Protein AF-A0A1L9BP82-F1 (afdb_monomer_lite)

Secondary structure (DSSP, 8-state):
-------------------------EEEEEEE-STT--EEEEEEEE-SS-TTEEEEEEEEE--HHHHHHH---S--TTSEEEEEEE-S--B-TT----TT-EEEE-S-S-SSGGGEEEEEEEETTTTEEEEEEEE--TTT----EEEEEEEPPTTSBP-

Foldseek 3Di:
DDDDDDDDDDDDDDPPDPDPPDFAWAFPDWAQDDPQRKIWTWTWDAQPQWNQKIKIKIDIDDDPVVCVVPVPVEDQQLRMEMEMEGNDATECPPFDADPVAAFRDDDDRDPRCQQKTWGWHQDPVQQKTKIKIFTPDPPPDTPRIYMYIYHDDPRHHDD

Structure (mmCIF, N/CA/C/O backbone):
data_AF-A0A1L9BP82-F1
#
_entry.id   AF-A0A1L9BP82-F1
#
loop_
_atom_site.group_PDB
_atom_site.id
_atom_site.type_symbol
_atom_site.label_atom_id
_atom_site.label_alt_id
_atom_site.label_comp_id
_atom_site.label_asym_id
_atom_site.label_entity_id
_atom_site.label_seq_id
_atom_site.pdbx_PDB_ins_code
_atom_site.Cartn_x
_atom_site.Cartn_y
_atom_site.Cartn_z
_atom_site.occupancy
_atom_site.B_iso_or_equiv
_atom_site.auth_seq_id
_atom_site.auth_comp_id
_atom_site.auth_asym_id
_atom_site.auth_atom_id
_atom_site.pdbx_PDB_model_num
ATOM 1 N N . MET A 1 1 ? 14.962 -64.937 41.470 1.00 43.12 1 MET A N 1
ATOM 2 C CA . MET A 1 1 ? 13.624 -64.696 40.879 1.00 43.12 1 MET A CA 1
ATOM 3 C C . MET A 1 1 ? 13.567 -63.251 40.395 1.00 43.12 1 MET A C 1
ATOM 5 O O . MET A 1 1 ? 13.653 -62.341 41.205 1.00 43.12 1 MET A O 1
ATOM 9 N N . MET A 1 2 ? 13.553 -63.059 39.074 1.00 39.06 2 MET A N 1
ATOM 10 C CA . MET A 1 2 ? 13.732 -61.780 38.370 1.00 39.06 2 MET A CA 1
ATOM 11 C C . MET A 1 2 ? 12.461 -60.911 38.463 1.00 39.06 2 MET A C 1
ATOM 13 O O . MET A 1 2 ? 11.409 -61.328 37.981 1.00 39.06 2 MET A O 1
ATOM 17 N N . ARG A 1 3 ? 12.536 -59.704 39.043 1.00 45.66 3 ARG A N 1
ATOM 18 C CA . ARG A 1 3 ? 11.465 -58.692 38.957 1.00 45.66 3 ARG A CA 1
ATOM 19 C C . ARG A 1 3 ? 11.614 -57.930 37.636 1.00 45.66 3 ARG A C 1
ATOM 21 O O . ARG A 1 3 ? 12.585 -57.207 37.448 1.00 45.66 3 ARG A O 1
ATOM 28 N N . ARG A 1 4 ? 10.672 -58.131 36.712 1.00 48.41 4 ARG A N 1
ATOM 29 C CA . ARG A 1 4 ? 10.601 -57.429 35.421 1.00 48.41 4 ARG A CA 1
ATOM 30 C C . ARG A 1 4 ? 10.121 -55.994 35.654 1.00 48.41 4 ARG A C 1
ATOM 32 O O . ARG A 1 4 ? 8.987 -55.796 36.074 1.00 48.41 4 ARG A O 1
ATOM 39 N N . ILE A 1 5 ? 10.980 -55.012 35.393 1.00 55.81 5 ILE A N 1
ATOM 40 C CA . ILE A 1 5 ? 10.613 -53.592 35.354 1.00 55.81 5 ILE A CA 1
ATOM 41 C C . ILE A 1 5 ? 10.107 -53.315 33.935 1.00 55.81 5 ILE A C 1
ATOM 43 O O . ILE A 1 5 ? 10.887 -53.324 32.987 1.00 55.81 5 ILE A O 1
ATOM 47 N N . ALA A 1 6 ? 8.795 -53.144 33.777 1.00 49.72 6 ALA A N 1
ATOM 48 C CA . ALA A 1 6 ? 8.204 -52.686 32.526 1.00 49.72 6 ALA A CA 1
ATOM 49 C C . ALA A 1 6 ? 8.399 -51.166 32.428 1.00 49.72 6 ALA A C 1
ATOM 51 O O . ALA A 1 6 ? 7.779 -50.407 33.170 1.00 49.72 6 ALA A O 1
ATOM 52 N N . ALA A 1 7 ? 9.295 -50.726 31.545 1.00 50.59 7 ALA A N 1
ATOM 53 C CA . ALA A 1 7 ? 9.460 -49.319 31.211 1.00 50.59 7 ALA A CA 1
ATOM 54 C C . ALA A 1 7 ? 8.282 -48.877 30.327 1.00 50.59 7 ALA A C 1
ATOM 56 O O . ALA A 1 7 ? 8.166 -49.300 29.178 1.00 50.59 7 ALA A O 1
ATOM 57 N N . ALA A 1 8 ? 7.386 -48.056 30.877 1.00 53.09 8 ALA A N 1
ATOM 58 C CA . ALA A 1 8 ? 6.331 -47.403 30.115 1.00 53.09 8 ALA A CA 1
ATOM 59 C C . ALA A 1 8 ? 6.954 -46.288 29.261 1.00 53.09 8 ALA A C 1
ATOM 61 O O . ALA A 1 8 ? 7.410 -45.268 29.775 1.00 53.09 8 ALA A O 1
ATOM 62 N N . MET A 1 9 ? 7.013 -46.515 27.952 1.00 53.50 9 MET A N 1
ATOM 63 C CA . MET A 1 9 ? 7.509 -45.563 26.963 1.00 53.50 9 MET A CA 1
ATOM 64 C C . MET A 1 9 ? 6.421 -44.505 26.723 1.00 53.50 9 MET A C 1
ATOM 66 O O . MET A 1 9 ? 5.468 -44.736 25.984 1.00 53.50 9 MET A O 1
ATOM 70 N N . ALA A 1 10 ? 6.520 -43.366 27.412 1.00 54.38 10 ALA A N 1
ATOM 71 C CA . ALA A 1 10 ? 5.632 -42.226 27.207 1.00 54.38 10 ALA A CA 1
ATOM 72 C C . ALA A 1 10 ? 5.971 -41.552 25.867 1.00 54.38 10 ALA A C 1
ATOM 74 O O . ALA A 1 10 ? 7.009 -40.906 25.724 1.00 54.38 10 ALA A O 1
ATOM 75 N N . LEU A 1 11 ? 5.105 -41.740 24.871 1.00 55.81 11 LEU A N 1
ATOM 76 C CA . LEU A 1 11 ? 5.204 -41.100 23.564 1.00 55.81 11 LEU A CA 1
ATOM 77 C C . LEU A 1 11 ? 4.789 -39.625 23.716 1.00 55.81 11 LEU A C 1
ATOM 79 O O . LEU A 1 11 ? 3.604 -39.308 23.797 1.00 55.81 11 LEU A O 1
ATOM 83 N N . ALA A 1 12 ? 5.766 -38.725 23.826 1.00 55.12 12 ALA A N 1
ATOM 84 C CA . ALA A 1 12 ? 5.528 -37.286 23.870 1.00 55.12 12 ALA A CA 1
ATOM 85 C C . ALA A 1 12 ? 5.019 -36.807 22.498 1.00 55.12 12 ALA A C 1
ATOM 87 O O . ALA A 1 12 ? 5.779 -36.737 21.533 1.00 55.12 12 ALA A O 1
ATOM 88 N N . ALA A 1 13 ? 3.724 -36.504 22.403 1.00 59.03 13 ALA A N 1
ATOM 89 C CA . ALA A 1 13 ? 3.129 -35.871 21.233 1.00 59.03 13 ALA A CA 1
ATOM 90 C C . ALA A 1 13 ? 3.623 -34.417 21.138 1.00 59.03 13 ALA A C 1
ATOM 92 O O . ALA A 1 13 ? 3.220 -33.564 21.929 1.00 59.03 13 ALA A O 1
ATOM 93 N N . LEU A 1 14 ? 4.529 -34.146 20.194 1.00 62.00 14 LEU A N 1
ATOM 94 C CA . LEU A 1 14 ? 4.958 -32.789 19.857 1.00 62.00 14 LEU A CA 1
ATOM 95 C C . LEU A 1 14 ? 3.772 -32.021 19.242 1.00 62.00 14 LEU A C 1
ATOM 97 O O . LEU A 1 14 ? 3.200 -32.502 18.260 1.00 62.00 14 LEU A O 1
ATOM 101 N N . PRO A 1 15 ? 3.402 -30.835 19.758 1.00 60.28 15 PRO A N 1
ATOM 102 C CA . PRO A 1 15 ? 2.405 -30.000 19.109 1.00 60.28 15 PRO A CA 1
ATOM 103 C C . PRO A 1 15 ? 2.989 -29.465 17.797 1.00 60.28 15 PRO A C 1
ATOM 105 O O . PRO A 1 15 ? 4.042 -28.829 17.780 1.00 60.28 15 PRO A O 1
ATOM 108 N N . LEU A 1 16 ? 2.305 -29.746 16.687 1.00 60.25 16 LEU A N 1
ATOM 109 C CA . LEU A 1 16 ? 2.636 -29.228 15.364 1.00 60.25 16 LEU A CA 1
ATOM 110 C C . LEU A 1 16 ? 2.287 -27.732 15.345 1.00 60.25 16 LEU A C 1
ATOM 112 O O . LEU A 1 16 ? 1.143 -27.352 15.106 1.00 60.25 16 LEU A O 1
ATOM 116 N N . THR A 1 17 ? 3.248 -26.874 15.681 1.00 58.97 17 THR A N 1
ATOM 117 C CA . THR A 1 17 ? 3.058 -25.421 15.630 1.00 58.97 17 THR A CA 1
ATOM 118 C C . THR A 1 17 ? 2.917 -24.995 14.175 1.00 58.97 17 THR A C 1
ATOM 120 O O . THR A 1 17 ? 3.869 -25.109 13.402 1.00 58.97 17 THR A O 1
ATOM 123 N N . ALA A 1 18 ? 1.726 -24.522 13.807 1.00 56.47 18 ALA A N 1
ATOM 124 C CA . ALA A 1 18 ? 1.464 -23.899 12.519 1.00 56.47 18 ALA A CA 1
ATOM 125 C C . ALA A 1 18 ? 2.402 -22.696 12.348 1.00 56.47 18 ALA A C 1
ATOM 127 O O . ALA A 1 18 ? 2.291 -21.699 13.061 1.00 56.47 18 ALA A O 1
ATOM 128 N N . LEU A 1 19 ? 3.366 -22.823 11.438 1.00 53.84 19 LEU A N 1
ATOM 129 C CA . LEU A 1 19 ? 4.224 -21.718 11.031 1.00 53.84 19 LEU A CA 1
ATOM 130 C C . LEU A 1 19 ? 3.342 -20.658 10.352 1.00 53.84 19 LEU A C 1
ATOM 132 O O . LEU A 1 19 ? 2.591 -21.014 9.442 1.00 53.84 19 LEU A O 1
ATOM 136 N N . PRO A 1 20 ? 3.409 -19.378 10.759 1.00 51.03 20 PRO A N 1
ATOM 137 C CA . PRO A 1 20 ? 2.706 -18.320 10.054 1.00 51.03 20 PRO A CA 1
ATOM 138 C C . PRO A 1 20 ? 3.254 -18.251 8.627 1.00 51.03 20 PRO A C 1
ATOM 140 O O . PRO A 1 20 ? 4.439 -17.994 8.411 1.00 51.03 20 PRO A O 1
ATOM 143 N N . THR A 1 21 ? 2.396 -18.511 7.643 1.00 53.81 21 THR A N 1
ATOM 144 C CA . THR A 1 21 ? 2.703 -18.260 6.237 1.00 53.81 21 THR A CA 1
ATOM 145 C C . THR A 1 21 ? 2.834 -16.754 6.071 1.00 53.81 21 THR A C 1
ATOM 147 O O . THR A 1 21 ? 1.834 -16.037 6.049 1.00 53.81 21 THR A O 1
ATOM 150 N N . ALA A 1 22 ? 4.068 -16.256 6.020 1.00 53.53 22 ALA A N 1
ATOM 151 C CA . ALA A 1 22 ? 4.327 -14.875 5.654 1.00 53.53 22 ALA A CA 1
ATOM 152 C C . ALA A 1 22 ? 3.688 -14.626 4.281 1.00 53.53 22 ALA A C 1
ATOM 154 O O . ALA A 1 22 ? 4.045 -15.296 3.314 1.00 53.53 22 ALA A O 1
ATOM 155 N N . ALA A 1 23 ? 2.718 -13.710 4.210 1.00 56.38 23 ALA A N 1
ATOM 156 C CA . ALA A 1 23 ? 2.074 -13.325 2.960 1.00 56.38 23 ALA A CA 1
ATOM 157 C C . ALA A 1 23 ? 3.149 -12.831 1.980 1.00 56.38 23 ALA A C 1
ATOM 159 O O . ALA A 1 23 ? 3.717 -11.751 2.176 1.00 56.38 23 ALA A O 1
ATOM 160 N N . ALA A 1 24 ? 3.484 -13.656 0.987 1.00 59.34 24 ALA A N 1
ATOM 161 C CA . ALA A 1 24 ? 4.418 -13.310 -0.075 1.00 59.34 24 ALA A CA 1
ATOM 162 C C . ALA A 1 24 ? 3.778 -12.253 -0.987 1.00 59.34 24 ALA A C 1
ATOM 164 O O . ALA A 1 24 ? 2.562 -12.246 -1.161 1.00 59.34 24 ALA A O 1
ATOM 165 N N . ALA A 1 25 ? 4.590 -11.344 -1.530 1.00 68.94 25 ALA A N 1
ATOM 166 C CA . ALA A 1 25 ? 4.142 -10.508 -2.639 1.00 68.94 25 ALA A CA 1
ATOM 167 C C . ALA A 1 25 ? 4.025 -11.414 -3.872 1.00 68.94 25 ALA A C 1
ATOM 169 O O . ALA A 1 25 ? 4.968 -12.144 -4.184 1.00 68.94 25 ALA A O 1
ATOM 170 N N . GLU A 1 26 ? 2.860 -11.422 -4.507 1.00 79.31 26 GLU A N 1
ATOM 171 C CA . GLU A 1 26 ? 2.569 -12.280 -5.655 1.00 79.31 26 GLU A CA 1
ATOM 172 C C . GLU A 1 26 ? 2.476 -11.418 -6.914 1.00 79.31 26 GLU A C 1
ATOM 174 O O . GLU A 1 26 ? 1.664 -10.495 -6.965 1.00 79.31 26 GLU A O 1
ATOM 179 N N . GLU A 1 27 ? 3.303 -11.698 -7.927 1.00 85.19 27 GLU A N 1
ATOM 180 C CA . GLU A 1 27 ? 3.158 -11.095 -9.258 1.00 85.19 27 GLU A CA 1
ATOM 181 C C . GLU A 1 27 ? 1.848 -11.600 -9.874 1.00 85.19 27 GLU A C 1
ATOM 183 O O . GLU A 1 27 ? 1.732 -12.767 -10.244 1.00 85.19 27 GLU A O 1
ATOM 188 N N . VAL A 1 28 ? 0.853 -10.718 -9.970 1.00 88.94 28 VAL A N 1
ATOM 189 C CA . VAL A 1 28 ? -0.476 -11.047 -10.507 1.00 88.94 28 VAL A CA 1
ATOM 190 C C . VAL A 1 28 ? -0.616 -10.681 -11.979 1.00 88.94 28 VAL A C 1
ATOM 192 O O . VAL A 1 28 ? -1.480 -11.228 -12.665 1.00 88.94 28 VAL A O 1
ATOM 195 N N . ALA A 1 29 ? 0.212 -9.762 -12.482 1.00 88.38 29 ALA A N 1
ATOM 196 C CA . ALA A 1 29 ? 0.248 -9.429 -13.898 1.00 88.38 29 ALA A CA 1
ATOM 197 C C . ALA A 1 29 ? 1.601 -8.861 -14.334 1.00 88.38 29 ALA A C 1
ATOM 199 O O . ALA A 1 29 ? 2.317 -8.226 -13.562 1.00 88.38 29 ALA A O 1
ATOM 200 N N . ARG A 1 30 ? 1.881 -9.030 -15.626 1.00 89.12 30 ARG A N 1
ATOM 201 C CA . ARG A 1 30 ? 3.016 -8.447 -16.336 1.00 89.12 30 ARG A CA 1
ATOM 202 C C . ARG A 1 30 ? 2.554 -7.982 -17.705 1.00 89.12 30 ARG A C 1
ATOM 204 O O . ARG A 1 30 ? 2.001 -8.769 -18.472 1.00 89.12 30 ARG A O 1
ATOM 211 N N . VAL A 1 31 ? 2.764 -6.707 -18.002 1.00 88.00 31 VAL A N 1
ATOM 212 C CA . VAL A 1 31 ? 2.333 -6.076 -19.251 1.00 88.00 31 VAL A CA 1
ATOM 213 C C . VAL A 1 31 ? 3.548 -5.504 -19.965 1.00 88.00 31 VAL A C 1
ATOM 215 O O . VAL A 1 31 ? 4.090 -4.495 -19.530 1.00 88.00 31 VAL A O 1
ATOM 218 N N . GLY A 1 32 ? 3.960 -6.123 -21.069 1.00 84.81 32 GLY A N 1
ATOM 219 C CA . GLY A 1 32 ? 5.039 -5.597 -21.904 1.00 84.81 32 GLY A CA 1
ATOM 220 C C . GLY A 1 32 ? 4.652 -4.260 -22.531 1.00 84.81 32 GLY A C 1
ATOM 221 O O . GLY A 1 32 ? 3.577 -4.136 -23.122 1.00 84.81 32 GLY A O 1
ATOM 222 N N . VAL A 1 33 ? 5.518 -3.260 -22.398 1.00 84.38 33 VAL A N 1
ATOM 223 C CA . VAL A 1 33 ? 5.271 -1.897 -22.901 1.00 84.38 33 VAL A CA 1
ATOM 224 C C . VAL A 1 33 ? 6.090 -1.551 -24.140 1.00 84.38 33 VAL A C 1
ATOM 226 O O . VAL A 1 33 ? 5.758 -0.594 -24.838 1.00 84.38 33 VAL A O 1
ATOM 229 N N . ASP A 1 34 ? 7.139 -2.320 -24.442 1.00 79.38 34 ASP A N 1
ATOM 230 C CA . ASP A 1 34 ? 7.942 -2.133 -25.644 1.00 79.38 34 ASP A CA 1
ATOM 231 C C . ASP A 1 34 ? 8.583 -3.425 -26.171 1.00 79.38 34 ASP A C 1
ATOM 233 O O . ASP A 1 34 ? 8.558 -4.491 -25.559 1.00 79.38 34 ASP A O 1
ATOM 237 N N . TRP A 1 35 ? 9.176 -3.306 -27.358 1.00 74.69 35 TRP A N 1
ATOM 238 C CA . TRP A 1 35 ? 9.917 -4.359 -28.054 1.00 74.69 35 TRP A CA 1
ATOM 239 C C . TRP A 1 35 ? 11.299 -4.683 -27.454 1.00 74.69 35 TRP A C 1
ATOM 241 O O . TRP A 1 35 ? 11.940 -5.628 -27.911 1.00 74.69 35 TRP A O 1
ATOM 251 N N . VAL A 1 36 ? 11.777 -3.914 -26.464 1.00 73.75 36 VAL A N 1
ATOM 252 C CA . VAL A 1 36 ? 13.080 -4.121 -25.800 1.00 73.75 36 VAL A CA 1
ATOM 253 C C . VAL A 1 36 ? 12.906 -4.985 -24.544 1.00 73.75 36 VAL A C 1
ATOM 255 O O . VAL A 1 36 ? 13.890 -5.390 -23.928 1.00 73.75 36 VAL A O 1
ATOM 258 N N . GLY A 1 37 ? 11.664 -5.333 -24.195 1.00 74.31 37 GLY A N 1
ATOM 259 C CA . GLY A 1 37 ? 11.340 -6.192 -23.062 1.00 74.31 37 GLY A CA 1
ATOM 260 C C . GLY A 1 37 ? 11.223 -5.422 -21.753 1.00 74.31 37 GLY A C 1
ATOM 261 O O . GLY A 1 37 ? 11.569 -5.963 -20.705 1.00 74.31 37 GLY A O 1
ATOM 262 N N . ASN A 1 38 ? 10.805 -4.157 -21.812 1.00 78.56 38 ASN A N 1
ATOM 263 C CA . ASN A 1 38 ? 10.362 -3.443 -20.626 1.00 78.56 38 ASN A CA 1
ATOM 264 C C . ASN A 1 38 ? 8.907 -3.818 -20.312 1.00 78.56 38 ASN A C 1
ATOM 266 O O . ASN A 1 38 ? 8.058 -3.871 -21.207 1.00 78.56 38 ASN A O 1
ATOM 270 N N . ASP A 1 39 ? 8.621 -4.042 -19.036 1.00 81.75 39 ASP A N 1
ATOM 271 C CA . ASP A 1 39 ? 7.335 -4.531 -18.548 1.00 81.75 39 ASP A CA 1
ATOM 272 C C . ASP A 1 39 ? 6.763 -3.587 -17.483 1.00 81.75 39 ASP A C 1
ATOM 274 O O . ASP A 1 39 ? 7.496 -2.922 -16.762 1.00 81.75 39 ASP A O 1
ATOM 278 N N . VAL A 1 40 ? 5.444 -3.558 -17.319 1.00 84.56 40 VAL A N 1
ATOM 279 C CA . VAL A 1 40 ? 4.786 -3.098 -16.092 1.00 84.56 40 VAL A CA 1
ATOM 280 C C . VAL A 1 40 ? 4.379 -4.330 -15.301 1.00 84.56 40 VAL A C 1
ATOM 282 O O . VAL A 1 40 ? 3.581 -5.141 -15.775 1.00 84.56 40 VAL A O 1
ATOM 285 N N . ILE A 1 41 ? 4.935 -4.470 -14.106 1.00 84.00 41 ILE A N 1
ATOM 286 C CA . ILE A 1 41 ? 4.650 -5.560 -13.178 1.00 84.00 41 ILE A CA 1
ATOM 287 C C . ILE A 1 41 ? 3.583 -5.082 -12.197 1.00 84.00 41 ILE A C 1
ATOM 289 O O . ILE A 1 41 ? 3.658 -3.960 -11.697 1.00 84.00 41 ILE A O 1
ATOM 293 N N . VAL A 1 42 ? 2.590 -5.929 -11.930 1.00 87.94 42 VAL A N 1
ATOM 294 C CA . VAL A 1 42 ? 1.579 -5.714 -10.893 1.00 87.94 42 VAL A CA 1
ATOM 295 C C . VAL A 1 42 ? 1.728 -6.800 -9.843 1.00 87.94 42 VAL A C 1
ATOM 297 O O . VAL A 1 42 ? 1.592 -7.985 -10.146 1.00 87.94 42 VAL A O 1
ATOM 300 N N . GLU A 1 43 ? 1.961 -6.393 -8.602 1.00 86.25 43 GLU A N 1
ATOM 301 C CA . GLU A 1 43 ? 2.067 -7.294 -7.459 1.00 86.25 43 GLU A CA 1
ATOM 302 C C . GLU A 1 43 ? 0.913 -7.088 -6.485 1.00 86.25 43 GLU A C 1
ATOM 304 O O . GLU A 1 43 ? 0.585 -5.955 -6.126 1.00 86.25 43 GLU A O 1
ATOM 309 N N . ALA A 1 44 ? 0.316 -8.186 -6.029 1.00 89.25 44 ALA A N 1
ATOM 310 C CA . ALA A 1 44 ? -0.634 -8.182 -4.931 1.00 89.25 44 ALA A CA 1
ATOM 311 C C . ALA A 1 44 ? 0.105 -8.353 -3.599 1.00 89.25 44 ALA A C 1
ATOM 313 O O . ALA A 1 44 ? 0.907 -9.271 -3.409 1.00 89.25 44 ALA A O 1
ATOM 314 N N . ILE A 1 45 ? -0.188 -7.459 -2.660 1.00 85.88 45 ILE A N 1
ATOM 315 C CA . ILE A 1 45 ? 0.436 -7.400 -1.344 1.00 85.88 45 ILE A CA 1
ATOM 316 C C . ILE A 1 45 ? -0.660 -7.224 -0.299 1.00 85.88 45 ILE A C 1
ATOM 318 O O . ILE A 1 45 ? -1.452 -6.284 -0.349 1.00 85.88 45 ILE A O 1
ATOM 322 N N . GLN A 1 46 ? -0.706 -8.130 0.670 1.00 88.75 46 GLN A N 1
ATOM 323 C CA . GLN A 1 46 ? -1.623 -8.021 1.801 1.00 88.75 46 GLN A CA 1
ATOM 324 C C . GLN A 1 46 ? -1.004 -7.183 2.911 1.00 88.75 46 GLN A C 1
ATOM 326 O O . GLN A 1 46 ? 0.189 -7.305 3.207 1.00 88.75 46 GLN A O 1
ATOM 331 N N . ASP A 1 47 ? -1.827 -6.359 3.548 1.00 89.62 47 ASP A N 1
ATOM 332 C CA . ASP A 1 47 ? -1.424 -5.630 4.739 1.00 89.62 47 ASP A CA 1
ATOM 333 C C . ASP A 1 47 ? -1.257 -6.612 5.921 1.00 89.62 47 ASP A C 1
ATOM 335 O O . ASP A 1 47 ? -2.216 -7.292 6.296 1.00 89.62 47 ASP A O 1
ATOM 339 N N . PRO A 1 48 ? -0.059 -6.709 6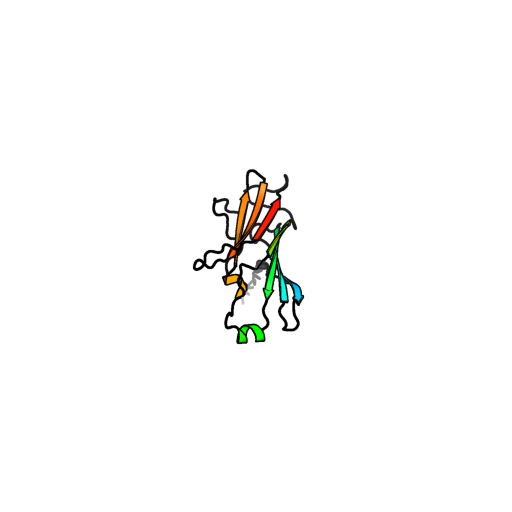.534 1.00 87.06 48 PRO A N 1
ATOM 340 C CA . PRO A 1 48 ? 0.221 -7.704 7.567 1.00 87.06 48 PRO A CA 1
ATOM 341 C C . PRO A 1 48 ? -0.565 -7.487 8.865 1.00 87.06 48 PRO A C 1
ATOM 343 O O . PRO A 1 48 ? -0.756 -8.445 9.612 1.00 87.06 48 PRO A O 1
ATOM 346 N N . LYS A 1 49 ? -0.995 -6.253 9.152 1.00 89.31 49 LYS A N 1
ATOM 347 C CA . LYS A 1 49 ? -1.783 -5.931 10.353 1.00 89.31 49 LYS A CA 1
ATOM 348 C C . LYS A 1 49 ? -3.269 -5.762 10.055 1.00 89.31 49 LYS A C 1
ATOM 350 O O . LYS A 1 49 ? -4.074 -5.844 10.974 1.00 89.31 49 LYS A O 1
ATOM 355 N N . VAL A 1 50 ? -3.634 -5.559 8.789 1.00 91.69 50 VAL A N 1
ATOM 356 C CA . VAL A 1 50 ? -5.022 -5.388 8.346 1.00 91.69 50 VAL A CA 1
ATOM 357 C C . VAL A 1 50 ? -5.332 -6.381 7.227 1.00 91.69 50 VAL A C 1
ATOM 359 O O . VAL A 1 50 ? -5.458 -6.021 6.060 1.00 91.69 50 VAL A O 1
ATOM 362 N N . SER A 1 51 ? -5.483 -7.658 7.579 1.00 87.81 51 SER A N 1
ATOM 363 C CA . SER A 1 51 ? -5.646 -8.758 6.611 1.00 87.81 51 SER A CA 1
ATOM 364 C C . SER A 1 51 ? -6.857 -8.627 5.672 1.00 87.81 51 SER A C 1
ATOM 366 O O . SER A 1 51 ? -6.883 -9.256 4.618 1.00 87.81 51 SER A O 1
ATOM 368 N N . GLY A 1 52 ? -7.846 -7.795 6.017 1.00 92.94 52 GLY A N 1
ATOM 369 C CA . GLY A 1 52 ? -8.985 -7.453 5.160 1.00 92.94 52 GLY A CA 1
ATOM 370 C C . GLY A 1 52 ? -8.675 -6.485 4.016 1.00 92.94 52 GLY A C 1
ATOM 371 O O . GLY A 1 52 ? -9.594 -6.122 3.276 1.00 92.94 52 GLY A O 1
ATOM 372 N N . VAL A 1 53 ? -7.421 -6.044 3.872 1.00 94.94 53 VAL A N 1
ATOM 373 C CA . VAL A 1 53 ? -6.970 -5.137 2.813 1.00 94.94 53 VAL A CA 1
ATOM 374 C C . VAL A 1 53 ? -5.888 -5.793 1.959 1.00 94.94 53 VAL A C 1
ATOM 376 O O . VAL A 1 53 ? -4.883 -6.310 2.451 1.00 94.94 53 VAL A O 1
ATOM 379 N N . THR A 1 54 ? -6.073 -5.722 0.643 1.00 93.81 54 THR A N 1
ATOM 380 C CA . THR A 1 54 ? -5.069 -6.119 -0.348 1.00 93.81 54 THR A CA 1
ATOM 381 C C . THR A 1 54 ? -4.748 -4.939 -1.249 1.00 93.81 54 THR A C 1
ATOM 383 O O . THR A 1 54 ? -5.642 -4.299 -1.802 1.00 93.81 54 THR A O 1
ATOM 386 N N . CYS A 1 55 ? -3.462 -4.654 -1.389 1.00 92.81 55 CYS A N 1
ATOM 387 C CA . CYS A 1 55 ? -2.924 -3.605 -2.233 1.00 92.81 55 CYS A CA 1
ATOM 388 C C . CYS A 1 55 ? -2.301 -4.204 -3.487 1.00 92.81 55 CYS A C 1
ATOM 390 O O . CYS A 1 55 ? -1.542 -5.162 -3.412 1.00 92.81 55 CYS A O 1
ATOM 392 N N . HIS A 1 56 ? -2.608 -3.614 -4.633 1.00 92.50 56 HIS A N 1
ATOM 393 C CA . HIS A 1 56 ? -1.976 -3.902 -5.907 1.00 92.50 56 HIS A CA 1
ATOM 394 C C . HIS A 1 56 ? -0.999 -2.778 -6.195 1.00 92.50 56 HIS A C 1
ATOM 396 O O . HIS A 1 56 ? -1.403 -1.615 -6.286 1.00 92.50 56 HIS A O 1
ATOM 402 N N . LEU A 1 57 ? 0.277 -3.117 -6.300 1.00 88.06 57 LEU A N 1
ATOM 403 C CA . LEU A 1 57 ? 1.314 -2.173 -6.668 1.00 88.06 57 LEU A CA 1
ATOM 404 C C . LEU A 1 57 ? 1.733 -2.439 -8.106 1.00 88.06 57 LEU A C 1
ATOM 406 O O . LEU A 1 57 ? 2.179 -3.536 -8.426 1.00 88.06 57 LEU A O 1
ATOM 410 N N . ALA A 1 58 ? 1.613 -1.421 -8.948 1.00 87.06 58 ALA A N 1
ATOM 411 C CA . ALA A 1 58 ? 2.131 -1.429 -10.301 1.00 87.06 58 ALA A CA 1
ATOM 412 C C . ALA A 1 58 ? 3.440 -0.639 -10.366 1.00 87.06 58 ALA A C 1
ATOM 414 O O . ALA A 1 58 ? 3.508 0.498 -9.887 1.00 87.06 58 ALA A O 1
ATOM 415 N N . TYR A 1 59 ? 4.463 -1.220 -10.984 1.00 80.31 59 TYR A N 1
ATOM 416 C CA . TYR A 1 59 ? 5.741 -0.559 -11.229 1.00 80.31 59 TYR A CA 1
ATOM 417 C C . TYR A 1 59 ? 6.343 -1.005 -12.562 1.00 80.31 59 TYR A C 1
ATOM 419 O O . TYR A 1 59 ? 6.067 -2.088 -13.074 1.00 80.31 59 TYR A O 1
ATOM 427 N N . PHE A 1 60 ? 7.142 -0.127 -13.155 1.00 78.31 60 PHE A N 1
ATOM 428 C CA . PHE A 1 60 ? 7.848 -0.407 -14.397 1.00 78.31 60 PHE A CA 1
ATOM 429 C C . PHE A 1 60 ? 9.095 -1.236 -14.110 1.00 78.31 60 PHE A C 1
ATOM 431 O O . PHE A 1 60 ? 9.830 -0.854 -13.216 1.00 78.31 60 PHE A O 1
ATOM 438 N N . SER A 1 61 ? 9.342 -2.298 -14.873 1.00 74.88 61 SER A N 1
ATOM 439 C CA . SER A 1 61 ? 10.525 -3.154 -14.822 1.00 74.88 61 SER A CA 1
ATOM 440 C C . SER A 1 61 ? 11.296 -3.102 -16.145 1.00 74.88 61 SER A C 1
ATOM 442 O O . SER A 1 61 ? 10.752 -3.385 -17.213 1.00 74.88 61 SER A O 1
ATOM 444 N N . ARG A 1 62 ? 12.576 -2.738 -16.083 1.00 71.44 62 ARG A N 1
ATOM 445 C CA . ARG A 1 62 ? 13.486 -2.596 -17.219 1.00 71.44 62 ARG A CA 1
ATOM 446 C C . ARG A 1 62 ? 14.137 -3.914 -17.600 1.00 71.44 62 ARG A C 1
ATOM 448 O O . ARG A 1 62 ? 14.599 -4.679 -16.746 1.00 71.44 62 ARG A O 1
ATOM 455 N N . SER A 1 63 ? 14.303 -4.111 -18.905 1.00 61.94 63 SER A N 1
ATOM 456 C CA . SER A 1 63 ? 15.068 -5.231 -19.445 1.00 61.94 63 SER A CA 1
ATOM 457 C C . SER A 1 63 ? 16.540 -5.184 -19.005 1.00 61.94 63 SER A C 1
ATOM 459 O O . SER A 1 63 ? 17.137 -4.126 -18.788 1.00 61.94 63 SER A O 1
ATOM 461 N N . VAL A 1 64 ? 17.166 -6.360 -18.906 1.00 63.75 64 VAL A N 1
ATOM 462 C CA . VAL A 1 64 ? 18.584 -6.501 -18.518 1.00 63.75 64 VAL A CA 1
ATOM 463 C C . VAL A 1 64 ? 19.516 -5.755 -19.486 1.00 63.75 64 VAL A C 1
ATOM 465 O O . VAL A 1 64 ? 20.528 -5.204 -19.058 1.00 63.75 64 VAL A O 1
ATOM 468 N N . LEU A 1 65 ? 19.161 -5.694 -20.775 1.00 58.31 65 LEU A N 1
ATOM 469 C CA . LEU A 1 65 ? 19.929 -4.987 -21.806 1.00 58.31 65 LEU A CA 1
ATOM 470 C C . LEU A 1 65 ? 19.859 -3.461 -21.638 1.00 58.31 65 LEU A C 1
ATOM 472 O O . LEU A 1 65 ? 20.888 -2.795 -21.755 1.00 58.31 65 LEU A O 1
ATOM 476 N N . ASP A 1 66 ? 18.689 -2.910 -21.305 1.00 57.75 66 ASP A N 1
ATOM 477 C CA . ASP A 1 66 ? 18.532 -1.472 -21.056 1.00 57.75 66 ASP A CA 1
ATOM 478 C C . ASP A 1 66 ? 19.280 -1.041 -19.780 1.00 57.75 66 ASP A C 1
ATOM 480 O O . ASP A 1 66 ? 20.028 -0.058 -19.797 1.00 57.75 66 ASP A O 1
ATOM 484 N N . ARG A 1 67 ? 19.202 -1.857 -18.715 1.00 62.81 67 ARG A N 1
ATOM 485 C CA . ARG A 1 67 ? 19.936 -1.657 -17.446 1.00 62.81 67 ARG A CA 1
ATOM 486 C C . ARG A 1 67 ? 21.456 -1.637 -17.625 1.00 62.81 67 ARG A C 1
ATOM 488 O O . ARG A 1 67 ? 22.135 -0.841 -16.980 1.00 62.81 67 ARG A O 1
ATOM 495 N N . LEU A 1 68 ? 21.991 -2.476 -18.516 1.00 59.50 68 LEU A N 1
ATOM 496 C CA . LEU A 1 68 ? 23.419 -2.499 -18.856 1.00 59.50 68 LEU A CA 1
ATOM 497 C C . LEU A 1 68 ? 23.859 -1.262 -19.658 1.00 59.50 68 LEU A C 1
ATOM 499 O O . LEU A 1 68 ? 25.021 -0.872 -19.566 1.00 59.50 68 LEU A O 1
ATOM 503 N N . SER A 1 69 ? 22.957 -0.642 -20.428 1.00 59.47 69 SER A N 1
ATOM 504 C CA . SER A 1 69 ? 23.285 0.475 -21.326 1.00 59.47 69 SER A CA 1
ATOM 505 C C . SER A 1 69 ? 23.198 1.863 -20.678 1.00 59.47 69 SER A C 1
ATOM 507 O O . SER A 1 69 ? 24.000 2.734 -21.012 1.00 59.47 69 SER A O 1
ATOM 509 N N . GLN A 1 70 ? 22.260 2.080 -19.746 1.00 58.25 70 GLN A N 1
ATOM 510 C CA . GLN A 1 70 ? 21.990 3.409 -19.173 1.00 58.25 70 GLN A CA 1
ATOM 511 C C . GLN A 1 70 ? 22.576 3.631 -17.773 1.00 58.25 70 GLN A C 1
ATOM 513 O O . GLN A 1 70 ? 22.471 4.731 -17.237 1.00 58.25 70 GLN A O 1
ATOM 518 N N . GLY A 1 71 ? 23.194 2.618 -17.158 1.00 53.16 71 GLY A N 1
ATOM 519 C CA . GLY A 1 71 ? 23.910 2.753 -15.882 1.00 53.16 71 GLY A CA 1
ATOM 520 C C . GLY A 1 71 ? 23.039 3.056 -14.655 1.00 53.16 71 GLY A C 1
ATOM 521 O O . GLY A 1 71 ? 23.556 3.019 -13.541 1.00 53.16 71 GLY A O 1
ATOM 522 N N . ASN A 1 72 ? 21.736 3.308 -14.821 1.00 56.97 72 ASN A N 1
ATOM 523 C CA . ASN A 1 72 ? 20.784 3.441 -13.725 1.00 56.97 72 ASN A CA 1
ATOM 524 C C . ASN A 1 72 ? 20.147 2.073 -13.439 1.00 56.97 72 ASN A C 1
ATOM 526 O O . ASN A 1 72 ? 19.273 1.600 -14.163 1.00 56.97 72 ASN A O 1
ATOM 530 N N . TRP A 1 73 ? 20.660 1.394 -12.415 1.00 53.47 73 TRP A N 1
ATOM 531 C CA . TRP A 1 73 ? 20.321 0.001 -12.099 1.00 53.47 73 TRP A CA 1
ATOM 532 C C . TRP A 1 73 ? 18.998 -0.168 -11.351 1.00 53.47 73 TRP A C 1
ATOM 534 O O . TRP A 1 73 ? 18.550 -1.311 -11.192 1.00 53.47 73 TRP A O 1
ATOM 544 N N . PHE A 1 74 ? 18.414 0.943 -10.900 1.00 53.41 74 PHE A N 1
ATOM 545 C CA . PHE A 1 74 ? 17.223 1.002 -10.069 1.00 53.41 74 PHE A CA 1
ATOM 546 C C . PHE A 1 74 ? 16.173 1.847 -10.783 1.00 53.41 74 PHE A C 1
ATOM 548 O O . PHE A 1 74 ? 16.447 2.967 -11.216 1.00 53.41 74 PHE A O 1
ATOM 555 N N . GLU A 1 75 ? 14.979 1.287 -10.958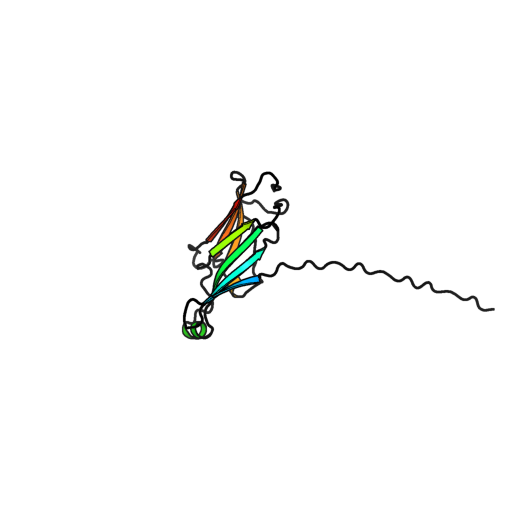 1.00 57.25 75 GLU A N 1
ATOM 556 C CA . GLU A 1 75 ? 13.836 2.078 -11.387 1.00 57.25 75 GLU A CA 1
ATOM 557 C C . GLU A 1 75 ? 13.534 3.135 -10.339 1.00 57.25 75 GLU A C 1
ATOM 559 O O . GLU A 1 75 ? 13.606 2.868 -9.139 1.00 57.25 75 GLU A O 1
ATOM 564 N N . ASP A 1 76 ? 13.199 4.334 -10.807 1.00 56.91 76 ASP A N 1
ATOM 565 C CA . ASP A 1 76 ? 12.709 5.384 -9.936 1.00 56.91 76 ASP A CA 1
ATOM 566 C C . ASP A 1 76 ? 11.424 4.864 -9.259 1.00 56.91 76 ASP A C 1
ATOM 568 O O . ASP A 1 76 ? 10.397 4.727 -9.940 1.00 56.91 76 ASP A O 1
ATOM 572 N N . PRO A 1 77 ? 11.458 4.561 -7.944 1.00 55.59 77 PRO A N 1
ATOM 573 C CA . PRO A 1 77 ? 10.310 4.025 -7.198 1.00 55.59 77 PRO A CA 1
ATOM 574 C C . PRO A 1 77 ? 9.084 4.924 -7.308 1.00 55.59 77 PRO A C 1
ATOM 576 O O . PRO A 1 77 ? 7.960 4.510 -7.025 1.00 55.59 77 PRO A O 1
ATOM 579 N N . SER A 1 78 ? 9.299 6.176 -7.687 1.00 54.91 78 SER A N 1
ATOM 580 C CA . SER A 1 78 ? 8.300 7.211 -7.690 1.00 54.91 78 SER A CA 1
ATOM 581 C C . SER A 1 78 ? 7.436 7.228 -8.963 1.00 54.91 78 SER A C 1
ATOM 583 O O . SER A 1 78 ? 6.393 7.883 -8.987 1.00 54.91 78 SER A O 1
ATOM 585 N N . ASN A 1 79 ? 7.773 6.406 -9.971 1.00 68.88 79 ASN A N 1
ATOM 586 C CA . ASN A 1 79 ? 6.891 6.043 -11.092 1.00 68.88 79 ASN A CA 1
ATOM 587 C C . ASN A 1 79 ? 6.138 4.728 -10.816 1.00 68.88 79 ASN A C 1
ATOM 589 O O . ASN A 1 79 ? 6.120 3.814 -11.643 1.00 68.88 79 ASN A O 1
ATOM 593 N N . SER A 1 80 ? 5.528 4.626 -9.636 1.00 78.62 80 SER A N 1
ATOM 594 C CA . SER A 1 80 ? 4.691 3.495 -9.232 1.00 78.62 80 SER A CA 1
ATOM 595 C C . SER A 1 80 ? 3.261 3.946 -8.936 1.00 78.62 80 SER A C 1
ATOM 597 O O . SER A 1 80 ? 3.002 5.117 -8.646 1.00 78.62 80 SER A O 1
ATOM 599 N N . ALA A 1 81 ? 2.316 3.016 -9.032 1.00 87.44 81 ALA A N 1
ATOM 600 C CA . ALA A 1 81 ? 0.921 3.240 -8.676 1.00 87.44 81 ALA A CA 1
ATOM 601 C C . ALA A 1 81 ? 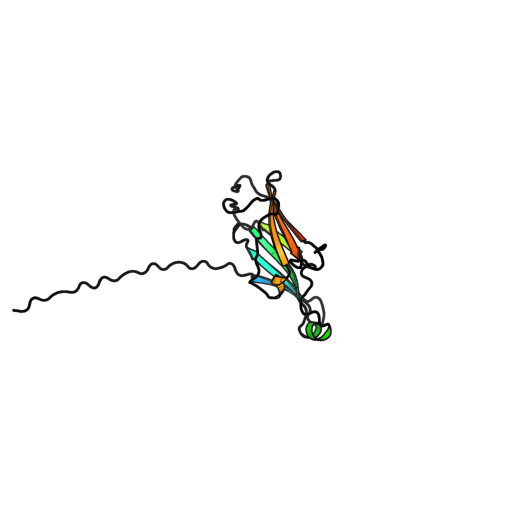0.474 2.198 -7.655 1.00 87.44 81 ALA A C 1
ATOM 603 O O . ALA A 1 81 ? 0.727 1.010 -7.840 1.00 87.44 81 ALA A O 1
ATOM 604 N N . ILE A 1 82 ? -0.213 2.630 -6.599 1.00 90.38 82 ILE A N 1
ATOM 605 C CA . ILE A 1 82 ? -0.798 1.737 -5.600 1.00 90.38 82 ILE A CA 1
ATOM 606 C C . ILE 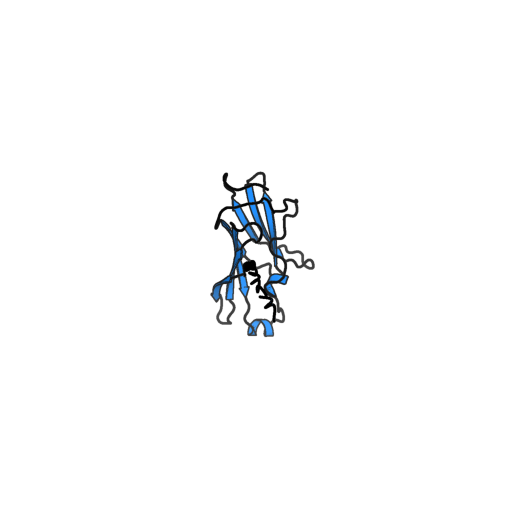A 1 82 ? -2.321 1.835 -5.630 1.00 90.38 82 ILE A C 1
ATOM 608 O O . ILE A 1 82 ? -2.884 2.926 -5.650 1.00 90.38 82 ILE A O 1
ATOM 612 N N . GLN A 1 83 ? -2.994 0.688 -5.590 1.00 95.31 83 GLN A N 1
ATOM 613 C CA . GLN A 1 83 ? -4.434 0.600 -5.376 1.00 95.31 83 GLN A CA 1
ATOM 614 C C . GLN A 1 83 ? -4.728 -0.440 -4.304 1.00 95.31 83 GLN A C 1
ATOM 616 O O . GLN A 1 83 ? -4.541 -1.635 -4.512 1.00 95.31 83 GLN A O 1
ATOM 621 N N . CYS A 1 84 ? -5.248 0.006 -3.168 1.00 95.94 84 CYS A N 1
ATOM 622 C CA . CYS A 1 84 ? -5.705 -0.874 -2.102 1.00 95.94 84 CYS A CA 1
ATOM 623 C C . CYS A 1 84 ? -7.213 -1.082 -2.192 1.00 95.94 84 CYS A C 1
ATOM 625 O O . CYS A 1 84 ? -7.967 -0.198 -2.602 1.00 95.94 84 CYS A O 1
ATOM 627 N N . THR A 1 85 ? -7.664 -2.287 -1.875 1.00 96.00 85 THR A N 1
ATOM 628 C CA . THR A 1 85 ? -9.075 -2.663 -1.917 1.00 96.00 85 THR A CA 1
ATOM 629 C C . THR A 1 85 ? -9.392 -3.568 -0.742 1.00 96.00 85 THR A C 1
ATOM 631 O O . THR A 1 85 ? -8.553 -4.338 -0.271 1.00 96.00 85 THR A O 1
ATOM 634 N N . ARG A 1 86 ? -10.630 -3.458 -0.267 1.00 95.31 86 ARG A N 1
ATOM 635 C CA . ARG A 1 86 ? -11.177 -4.342 0.751 1.00 95.31 86 ARG A CA 1
ATOM 636 C C . ARG A 1 86 ? -11.386 -5.737 0.167 1.00 95.31 86 ARG A C 1
ATOM 638 O O . ARG A 1 86 ? -12.169 -5.907 -0.763 1.00 95.31 86 ARG A O 1
ATOM 645 N N . THR A 1 87 ? -10.725 -6.723 0.749 1.00 95.06 87 THR A N 1
ATOM 646 C CA . THR A 1 87 ? -10.831 -8.142 0.383 1.00 95.06 87 THR A CA 1
ATOM 647 C C . THR A 1 87 ? -11.394 -9.000 1.515 1.00 95.06 87 THR A C 1
ATOM 649 O O . THR A 1 87 ? -11.721 -10.163 1.294 1.00 95.06 87 THR A O 1
ATOM 652 N N . GLY A 1 88 ? -11.590 -8.429 2.708 1.00 93.50 88 GLY A N 1
ATOM 653 C CA . GLY A 1 88 ? -12.185 -9.123 3.847 1.00 93.50 88 GLY A CA 1
ATOM 654 C C . GLY A 1 88 ? -12.630 -8.191 4.981 1.00 93.50 88 GLY A C 1
ATOM 655 O O . GLY A 1 88 ? -12.713 -6.974 4.792 1.00 93.50 88 GLY A O 1
ATOM 656 N N . PRO A 1 89 ? -12.957 -8.756 6.158 1.00 92.69 89 PRO A N 1
ATOM 657 C CA . PRO A 1 89 ? -13.242 -7.995 7.375 1.00 92.69 89 PRO A CA 1
ATOM 658 C C . PRO A 1 89 ? -12.020 -7.196 7.837 1.00 92.69 89 PRO A C 1
ATOM 660 O O . PRO A 1 89 ? -10.902 -7.709 7.783 1.00 92.69 89 PRO A O 1
ATOM 663 N N . ILE A 1 90 ? -12.226 -5.967 8.316 1.00 94.62 90 ILE A N 1
ATOM 664 C CA . ILE A 1 90 ? -11.141 -5.095 8.771 1.00 94.62 90 ILE A CA 1
ATOM 665 C C . ILE A 1 90 ? -11.157 -4.996 10.302 1.00 94.62 90 ILE A C 1
ATOM 667 O O . ILE A 1 90 ? -12.173 -4.684 10.924 1.00 94.62 90 ILE A O 1
ATOM 671 N N . ASP A 1 91 ? -10.000 -5.259 10.907 1.00 93.00 91 ASP A N 1
ATOM 672 C CA . ASP A 1 91 ? -9.748 -5.103 12.339 1.00 93.00 91 ASP A CA 1
ATOM 673 C C . ASP A 1 91 ? -8.521 -4.207 12.523 1.00 93.00 91 ASP A C 1
ATOM 675 O O . ASP A 1 91 ? -7.435 -4.544 12.050 1.00 93.00 91 ASP A O 1
ATOM 679 N N . LEU A 1 92 ? -8.706 -3.050 13.162 1.00 90.81 92 LEU A N 1
ATOM 680 C CA . LEU A 1 92 ? -7.649 -2.057 13.358 1.00 90.81 92 LEU A CA 1
ATOM 681 C C . LEU A 1 92 ? -7.048 -2.069 14.764 1.00 90.81 92 LEU A C 1
ATOM 683 O O . LEU A 1 92 ? -6.198 -1.238 15.060 1.00 90.81 92 LEU A O 1
ATOM 687 N N . SER A 1 93 ? -7.410 -3.028 15.613 1.00 88.44 93 SER A N 1
ATOM 688 C CA . SER A 1 93 ? -6.970 -3.082 17.018 1.00 88.44 93 SER A CA 1
ATOM 689 C C . SER A 1 93 ? -5.450 -3.167 17.235 1.00 88.44 93 SER A C 1
ATOM 691 O O . SER A 1 93 ? -4.977 -3.038 18.362 1.00 88.44 93 SER A O 1
ATOM 693 N N . GLN A 1 94 ? -4.671 -3.427 16.181 1.00 85.81 94 GLN A N 1
ATOM 694 C CA . GLN A 1 94 ? -3.216 -3.606 16.245 1.00 85.81 94 GLN A CA 1
ATOM 695 C C . GLN A 1 94 ? -2.423 -2.517 15.508 1.00 85.81 94 GLN A C 1
ATOM 697 O O . GLN A 1 94 ? -1.195 -2.633 15.391 1.00 85.81 94 GLN A O 1
ATOM 702 N N . ILE A 1 95 ? -3.098 -1.497 14.968 1.00 87.25 95 ILE A N 1
ATOM 703 C CA . ILE A 1 95 ? -2.438 -0.443 14.193 1.00 87.25 95 ILE A CA 1
ATOM 704 C C . ILE A 1 95 ? -2.002 0.721 15.084 1.00 87.25 95 ILE A C 1
ATOM 706 O O . ILE A 1 95 ? -2.620 1.023 16.101 1.00 87.25 95 ILE A O 1
ATOM 710 N N . GLU A 1 96 ? -0.956 1.413 14.658 1.00 85.69 96 GLU A N 1
ATOM 711 C CA . GLU A 1 96 ? -0.521 2.678 15.239 1.00 85.69 96 GLU A CA 1
ATOM 712 C C . GLU A 1 96 ? -1.200 3.839 14.496 1.00 85.69 96 GLU A C 1
ATOM 714 O O . GLU A 1 96 ? -1.202 3.888 13.266 1.00 85.69 96 GLU A O 1
ATOM 719 N N . THR A 1 97 ? -1.781 4.787 15.236 1.00 84.19 97 THR A N 1
ATOM 720 C CA . THR A 1 97 ? -2.571 5.903 14.677 1.00 84.19 97 THR A CA 1
ATOM 721 C C . THR A 1 97 ? -1.893 7.265 14.838 1.00 84.19 97 THR A C 1
ATOM 723 O O . THR A 1 97 ? -2.575 8.282 14.916 1.00 84.19 97 THR A O 1
ATOM 726 N N . GLY A 1 98 ? -0.563 7.301 14.964 1.00 81.94 98 GLY A N 1
ATOM 727 C CA . GLY A 1 98 ? 0.178 8.564 15.051 1.00 81.94 98 GLY A CA 1
ATOM 728 C C . GLY A 1 98 ? 0.065 9.397 13.769 1.00 81.94 98 GLY A C 1
ATOM 729 O O . GLY A 1 98 ? -0.231 8.853 12.706 1.00 81.94 98 GLY A O 1
ATOM 730 N N . ASP A 1 99 ? 0.355 10.697 13.864 1.00 76.56 99 ASP A N 1
ATOM 731 C CA . ASP A 1 99 ? 0.181 11.670 12.768 1.00 76.56 99 ASP A CA 1
ATOM 732 C C . ASP A 1 99 ? 0.963 11.308 11.500 1.00 76.56 99 ASP A C 1
ATOM 734 O O . ASP A 1 99 ? 0.525 11.561 10.379 1.00 76.56 99 ASP A O 1
ATOM 738 N N . ASP A 1 100 ? 2.113 10.662 11.670 1.00 76.62 100 ASP A N 1
ATOM 739 C CA . ASP A 1 100 ? 2.933 10.230 10.550 1.00 76.62 100 ASP A CA 1
ATOM 740 C C . ASP A 1 100 ? 2.351 8.973 9.858 1.00 76.62 100 ASP A C 1
ATOM 742 O O . ASP A 1 100 ? 2.692 8.663 8.718 1.00 76.62 100 ASP A O 1
ATOM 746 N N . GLY A 1 101 ? 1.455 8.233 10.507 1.00 81.94 101 GLY A N 1
ATOM 747 C CA . GLY A 1 101 ? 0.977 6.930 10.053 1.00 81.94 101 GLY A CA 1
ATOM 748 C C . GLY A 1 101 ? 2.000 5.806 10.240 1.00 81.94 101 GLY A C 1
ATOM 749 O O . GLY A 1 101 ? 3.185 6.009 10.513 1.00 81.94 101 GLY A O 1
ATOM 750 N N . GLU A 1 102 ? 1.546 4.575 10.067 1.00 86.38 102 GLU A N 1
ATOM 751 C CA . GLU A 1 102 ? 2.326 3.371 10.313 1.00 86.38 102 GLU A CA 1
ATOM 752 C C . GLU A 1 102 ? 2.968 2.840 9.024 1.00 86.38 102 GLU A C 1
ATOM 754 O O . GLU A 1 102 ? 2.322 2.749 7.981 1.00 86.38 102 GLU A O 1
ATOM 759 N N . LYS A 1 103 ? 4.243 2.443 9.065 1.00 85.94 103 LYS A N 1
ATOM 760 C CA . LYS A 1 103 ? 4.895 1.801 7.913 1.00 85.94 103 LYS A CA 1
ATOM 761 C C . LYS A 1 103 ? 4.334 0.386 7.726 1.00 85.94 103 LYS A C 1
ATOM 763 O O . LYS A 1 103 ? 4.528 -0.474 8.579 1.00 85.94 103 LYS A O 1
ATOM 768 N N . VAL A 1 104 ? 3.678 0.135 6.594 1.00 81.06 104 VAL A N 1
ATOM 769 C CA . VAL A 1 104 ? 3.026 -1.159 6.305 1.00 81.06 104 VAL A CA 1
ATOM 770 C C . VAL A 1 104 ? 4.031 -2.174 5.780 1.00 81.06 104 VAL A C 1
ATOM 772 O O . VAL A 1 104 ? 3.998 -3.349 6.142 1.00 81.06 104 VAL A O 1
ATOM 775 N N . PHE A 1 105 ? 4.950 -1.711 4.933 1.00 72.56 105 PHE A N 1
ATOM 776 C CA . PHE A 1 105 ? 5.943 -2.552 4.281 1.00 72.56 105 PHE A CA 1
ATOM 777 C C . PHE A 1 105 ? 7.332 -2.011 4.590 1.00 72.56 105 PHE A C 1
ATOM 779 O O . PHE A 1 105 ? 7.667 -0.885 4.226 1.00 72.56 105 PHE A O 1
ATOM 786 N N . SER A 1 106 ? 8.137 -2.808 5.294 1.00 54.19 106 SER A N 1
ATOM 787 C CA . SER A 1 106 ? 9.558 -2.536 5.493 1.00 54.19 106 SER A CA 1
ATOM 788 C C . SER A 1 106 ? 10.394 -3.503 4.668 1.00 54.19 106 SER A C 1
ATOM 790 O O . SER A 1 106 ? 10.052 -4.675 4.523 1.00 54.19 106 SER A O 1
ATOM 792 N N . GLU A 1 107 ? 11.463 -2.948 4.109 1.00 47.28 107 GLU A N 1
ATOM 793 C CA . GLU A 1 107 ? 12.403 -3.537 3.167 1.00 47.28 107 GLU A CA 1
ATOM 794 C C . GLU A 1 107 ? 12.734 -5.002 3.473 1.00 47.28 107 GLU A C 1
ATOM 796 O O . GLU A 1 107 ? 13.133 -5.358 4.581 1.00 47.28 107 GLU A O 1
ATOM 801 N N . GLY A 1 108 ? 12.590 -5.854 2.459 1.00 44.53 108 GLY A N 1
ATOM 802 C CA . GLY A 1 108 ? 12.966 -7.263 2.572 1.00 44.53 108 GLY A CA 1
ATOM 803 C C . GLY A 1 108 ? 12.500 -8.179 1.443 1.00 44.53 108 GLY A C 1
ATOM 804 O O . GLY A 1 108 ? 12.858 -9.351 1.459 1.00 44.53 108 GLY A O 1
ATOM 805 N N . ARG A 1 109 ? 11.709 -7.694 0.471 1.00 51.38 109 ARG A N 1
ATOM 806 C CA . ARG A 1 109 ? 11.038 -8.575 -0.508 1.00 51.38 109 ARG A CA 1
ATOM 807 C C . ARG A 1 109 ? 11.528 -8.452 -1.959 1.00 51.38 109 ARG A C 1
ATOM 809 O O . ARG A 1 109 ? 11.457 -9.433 -2.682 1.00 51.38 109 ARG A O 1
ATOM 816 N N . SER A 1 110 ? 12.112 -7.321 -2.371 1.00 50.62 110 SER A N 1
ATOM 817 C CA . SER A 1 110 ? 12.815 -7.179 -3.661 1.00 50.62 110 SER A CA 1
ATOM 818 C C . SER A 1 110 ? 13.866 -6.073 -3.573 1.00 50.62 110 SER A C 1
ATOM 820 O O . SER A 1 110 ? 13.699 -5.120 -2.811 1.00 50.62 110 SER A O 1
ATOM 822 N N . LEU A 1 111 ? 14.937 -6.171 -4.366 1.00 45.75 111 LEU A N 1
ATOM 823 C CA . LEU A 1 111 ? 15.925 -5.092 -4.528 1.00 45.75 111 LEU A CA 1
ATOM 824 C C . LEU A 1 111 ? 15.280 -3.792 -5.045 1.00 45.75 111 LEU A C 1
ATOM 826 O O . LEU A 1 111 ? 15.834 -2.724 -4.814 1.00 45.75 111 LEU A O 1
ATOM 830 N N . ILE A 1 112 ? 14.105 -3.897 -5.675 1.00 52.16 112 ILE A N 1
ATOM 831 C CA . ILE A 1 112 ? 13.302 -2.791 -6.216 1.00 52.16 112 ILE A CA 1
ATOM 832 C C . ILE A 1 112 ? 12.468 -2.106 -5.110 1.00 52.16 112 ILE A C 1
ATOM 834 O O . ILE A 1 112 ? 12.298 -0.896 -5.121 1.00 52.16 112 ILE A O 1
ATOM 838 N N . PHE A 1 113 ? 12.034 -2.842 -4.077 1.00 55.22 113 PHE A N 1
ATOM 839 C CA . PHE A 1 113 ? 11.276 -2.287 -2.939 1.00 55.22 113 PHE A CA 1
ATOM 840 C C . PHE A 1 113 ? 12.118 -1.493 -1.940 1.00 55.22 113 PHE A C 1
ATOM 842 O O . PHE A 1 113 ? 11.560 -0.867 -1.044 1.00 55.22 113 PHE A O 1
ATOM 849 N N . LYS A 1 114 ? 13.450 -1.509 -2.059 1.00 57.19 114 LYS A N 1
ATOM 850 C CA . LYS A 1 114 ? 14.331 -0.720 -1.180 1.00 57.19 114 LYS A CA 1
ATOM 851 C C . LYS A 1 114 ? 14.097 0.784 -1.313 1.00 57.19 114 LYS A C 1
ATOM 853 O O . LYS A 1 114 ? 14.376 1.547 -0.400 1.00 57.19 114 LYS A O 1
ATOM 858 N N . SER A 1 115 ? 13.559 1.207 -2.450 1.00 66.69 115 SER A N 1
ATOM 859 C CA . SER A 1 115 ? 13.359 2.610 -2.763 1.00 66.69 115 SER A CA 1
ATOM 860 C C . SER A 1 115 ? 11.895 3.055 -2.605 1.00 66.69 115 SER A C 1
ATOM 862 O O . SER A 1 115 ? 11.644 4.252 -2.633 1.00 66.69 115 SER A O 1
ATOM 864 N N . LEU A 1 116 ? 10.931 2.157 -2.331 1.00 76.75 116 LEU A N 1
ATOM 865 C CA . LEU A 1 116 ? 9.513 2.493 -2.112 1.00 76.75 116 LEU A CA 1
ATOM 866 C C . LEU A 1 116 ? 9.073 2.233 -0.660 1.00 76.75 116 LEU A C 1
ATOM 868 O O . LEU A 1 116 ? 9.195 1.126 -0.140 1.00 76.75 116 LEU A O 1
ATOM 872 N N . SER A 1 117 ? 8.484 3.240 -0.021 1.00 80.75 117 SER A N 1
ATOM 873 C CA . SER A 1 117 ? 7.879 3.160 1.310 1.00 80.75 117 SER A CA 1
ATOM 874 C C . SER A 1 117 ? 6.365 3.321 1.208 1.00 80.75 117 SER A C 1
ATOM 876 O O . SER A 1 117 ? 5.885 4.268 0.589 1.00 80.75 117 SER A O 1
ATOM 878 N N . VAL A 1 118 ? 5.608 2.422 1.845 1.00 87.38 118 VAL A N 1
ATOM 879 C CA . VAL A 1 118 ? 4.145 2.531 1.956 1.00 87.38 118 VAL A CA 1
ATOM 880 C C . VAL A 1 118 ? 3.752 2.722 3.411 1.00 87.38 118 VAL A C 1
ATOM 882 O O . VAL A 1 118 ? 4.108 1.914 4.279 1.00 87.38 118 VAL A O 1
ATOM 885 N N . ARG A 1 119 ? 2.986 3.778 3.667 1.00 90.56 119 ARG A N 1
ATOM 886 C CA . ARG A 1 119 ? 2.478 4.134 4.991 1.00 90.56 119 ARG A CA 1
ATOM 887 C C . ARG A 1 119 ? 0.963 4.027 5.026 1.00 90.56 119 ARG A C 1
ATOM 889 O O . ARG A 1 119 ? 0.298 4.501 4.110 1.00 90.56 119 ARG A O 1
ATOM 896 N N . ARG A 1 120 ? 0.436 3.421 6.084 1.00 93.94 120 ARG A N 1
ATOM 897 C CA . ARG A 1 120 ? -0.985 3.363 6.407 1.00 93.94 120 ARG A CA 1
ATOM 898 C C . ARG A 1 120 ? -1.290 4.456 7.408 1.00 93.94 120 ARG A C 1
ATOM 900 O O . ARG A 1 120 ? -0.718 4.490 8.490 1.00 93.94 120 ARG A O 1
ATOM 907 N N . ILE A 1 121 ? -2.218 5.317 7.052 1.00 94.62 121 ILE A N 1
ATOM 908 C CA . ILE A 1 121 ? -2.722 6.388 7.898 1.00 94.62 121 ILE A CA 1
ATOM 909 C C . ILE A 1 121 ? -4.192 6.084 8.156 1.00 94.62 121 ILE A C 1
ATOM 911 O O . ILE A 1 121 ? -4.922 5.697 7.242 1.00 94.62 121 ILE A O 1
ATOM 915 N N . TYR A 1 122 ? -4.616 6.225 9.406 1.00 94.38 122 TYR A N 1
ATOM 916 C CA . TYR A 1 122 ? -6.020 6.107 9.765 1.00 94.38 122 TYR A CA 1
ATOM 917 C C . TYR A 1 122 ? -6.635 7.499 9.881 1.00 94.38 122 TYR A C 1
ATOM 919 O O . TYR A 1 122 ? -6.286 8.267 10.774 1.00 94.38 122 TYR A O 1
ATOM 927 N N . ASP A 1 123 ? -7.561 7.808 8.979 1.00 93.62 123 ASP A N 1
ATOM 928 C CA . ASP A 1 123 ? -8.406 8.991 9.069 1.00 93.62 123 ASP A CA 1
ATOM 929 C C . ASP A 1 123 ? -9.645 8.644 9.902 1.00 93.62 123 ASP A C 1
ATOM 931 O O . ASP A 1 123 ? -10.585 7.999 9.423 1.00 93.62 123 ASP A O 1
ATOM 935 N N . ALA A 1 124 ? -9.616 9.042 11.174 1.00 90.88 124 ALA A N 1
ATOM 936 C CA . ALA A 1 124 ? -10.681 8.760 12.128 1.00 90.88 124 ALA A CA 1
ATOM 937 C C . ALA A 1 124 ? -11.978 9.524 11.825 1.00 90.88 124 ALA A C 1
ATOM 939 O O . ALA A 1 124 ? -13.061 8.998 12.084 1.00 90.88 124 ALA A O 1
ATOM 940 N N . GLU A 1 125 ? -11.879 10.737 11.276 1.00 92.31 125 GLU A N 1
ATOM 941 C CA . GLU A 1 125 ? -13.037 11.585 10.986 1.00 92.31 125 GLU A CA 1
ATOM 942 C C . GLU A 1 125 ? -13.844 11.006 9.823 1.00 92.31 125 GLU A C 1
ATOM 944 O O . GLU A 1 125 ? -15.060 10.835 9.928 1.00 92.31 125 GLU A O 1
ATOM 949 N N . ASN A 1 126 ? -13.158 10.616 8.746 1.00 94.50 126 ASN A N 1
ATOM 950 C CA . ASN A 1 126 ? -13.804 10.048 7.564 1.00 94.50 126 ASN A CA 1
ATOM 951 C C . ASN A 1 126 ? -13.947 8.520 7.623 1.00 94.50 126 ASN A C 1
ATOM 953 O O . ASN A 1 126 ? -14.599 7.935 6.758 1.00 94.50 126 ASN A O 1
ATOM 957 N N . ARG A 1 127 ? -13.368 7.866 8.640 1.00 93.25 127 ARG A N 1
ATOM 958 C CA . ARG A 1 127 ? -13.303 6.402 8.792 1.00 93.25 127 ARG A CA 1
ATOM 959 C C . ARG A 1 127 ? -12.706 5.722 7.557 1.00 93.25 127 ARG A C 1
ATOM 961 O O . ARG A 1 127 ? -13.311 4.833 6.956 1.00 93.25 127 ARG A O 1
ATOM 968 N N . VAL A 1 128 ? -11.503 6.138 7.178 1.00 95.25 128 VAL A N 1
ATOM 969 C CA . VAL A 1 128 ? -10.799 5.639 5.988 1.00 95.25 128 VAL A CA 1
ATOM 970 C C . VAL A 1 128 ? -9.379 5.224 6.355 1.00 95.25 128 VAL A C 1
ATOM 972 O O . VAL A 1 128 ? -8.697 5.904 7.118 1.00 95.25 128 VAL A O 1
ATOM 975 N N . LEU A 1 129 ? -8.910 4.116 5.782 1.00 95.25 129 LEU A N 1
ATOM 976 C CA . LEU A 1 129 ? -7.481 3.816 5.731 1.00 95.25 129 LEU A CA 1
ATOM 977 C C . LEU A 1 129 ? -6.889 4.414 4.467 1.00 95.25 129 LEU A C 1
ATOM 979 O O . LEU A 1 129 ? -7.353 4.144 3.359 1.00 95.25 129 LEU A O 1
ATOM 983 N N . ILE A 1 130 ? -5.846 5.201 4.640 1.00 95.69 130 ILE A N 1
ATOM 984 C CA . ILE A 1 130 ? -5.098 5.828 3.564 1.00 95.69 130 ILE A CA 1
ATOM 985 C C . ILE A 1 130 ? -3.773 5.085 3.437 1.00 95.69 130 ILE A C 1
ATOM 987 O O . ILE A 1 130 ? -3.053 4.931 4.418 1.00 95.69 130 ILE A O 1
ATOM 991 N N . TYR A 1 131 ? -3.440 4.642 2.231 1.00 93.94 131 TYR A N 1
ATOM 992 C CA . TYR A 1 131 ? -2.167 4.010 1.905 1.00 93.94 131 TYR A CA 1
ATOM 993 C C . TYR A 1 131 ? -1.378 4.947 1.001 1.00 93.94 131 TYR A C 1
ATOM 995 O O . TYR A 1 131 ? -1.713 5.102 -0.172 1.00 93.94 131 TYR A O 1
ATOM 1003 N N . LEU A 1 132 ? -0.349 5.583 1.554 1.00 91.06 132 LEU A N 1
ATOM 1004 C CA . LEU A 1 132 ? 0.535 6.501 0.843 1.00 91.06 132 LEU A CA 1
ATOM 1005 C C . LEU A 1 132 ? 1.829 5.780 0.467 1.00 91.06 132 LEU A C 1
ATOM 1007 O O . LEU A 1 132 ? 2.606 5.406 1.345 1.00 91.06 132 LEU A O 1
ATOM 1011 N N . ALA A 1 133 ? 2.067 5.621 -0.829 1.00 87.25 133 ALA A N 1
ATOM 1012 C CA . ALA A 1 133 ? 3.313 5.125 -1.391 1.00 87.25 133 ALA A CA 1
ATOM 1013 C C . ALA A 1 133 ? 4.191 6.302 -1.850 1.00 87.25 133 ALA A C 1
ATOM 1015 O O . ALA A 1 133 ? 3.745 7.164 -2.610 1.00 87.25 133 ALA A O 1
ATOM 1016 N N . HIS A 1 134 ? 5.439 6.345 -1.390 1.00 81.88 134 HIS A N 1
ATOM 1017 C CA . HIS A 1 134 ? 6.411 7.390 -1.723 1.00 81.88 134 HIS A CA 1
ATOM 1018 C C . HIS A 1 134 ? 7.836 6.824 -1.744 1.00 81.88 134 HIS A C 1
ATOM 1020 O O . HIS A 1 134 ? 8.090 5.771 -1.155 1.00 81.88 134 HIS A O 1
ATOM 1026 N N . SER A 1 135 ? 8.785 7.512 -2.387 1.00 76.31 135 SER A N 1
ATOM 1027 C CA . SER A 1 135 ? 10.184 7.077 -2.341 1.00 76.31 135 SER A CA 1
ATOM 1028 C C . SER A 1 135 ? 10.748 7.189 -0.922 1.00 76.31 135 SER A C 1
ATOM 1030 O O . SER A 1 135 ? 10.468 8.151 -0.198 1.00 76.31 135 SER A O 1
ATOM 1032 N N . ALA A 1 136 ? 11.527 6.187 -0.525 1.00 70.38 136 ALA A N 1
ATOM 1033 C CA . ALA A 1 136 ? 12.272 6.156 0.731 1.00 70.38 136 ALA A CA 1
ATOM 1034 C C . ALA A 1 136 ? 13.604 6.930 0.648 1.00 70.38 136 ALA A C 1
ATOM 1036 O O . ALA A 1 136 ? 14.251 7.146 1.673 1.00 70.38 136 ALA A O 1
ATOM 1037 N N . GLU A 1 137 ? 14.022 7.347 -0.552 1.00 66.38 137 GLU A N 1
ATOM 1038 C CA . GLU A 1 137 ? 15.278 8.062 -0.777 1.00 66.38 137 GLU A CA 1
ATOM 1039 C C . GLU A 1 137 ? 15.186 9.504 -0.245 1.00 66.38 137 GLU A C 1
ATOM 1041 O O . GLU A 1 137 ? 14.499 10.361 -0.805 1.00 66.38 137 GLU A O 1
ATOM 1046 N N . LEU A 1 138 ? 15.891 9.783 0.857 1.00 56.81 138 LEU A N 1
ATOM 1047 C CA . LEU A 1 138 ? 15.912 11.110 1.487 1.00 56.81 138 LEU A CA 1
ATOM 1048 C C . LEU A 1 138 ? 16.697 12.157 0.677 1.00 56.81 138 LEU A C 1
ATOM 1050 O O . LEU A 1 138 ? 16.529 13.352 0.909 1.00 56.81 138 LEU A O 1
ATOM 1054 N N . SER A 1 139 ? 17.555 11.719 -0.247 1.00 56.28 139 SER A N 1
ATOM 1055 C CA . SER A 1 139 ? 18.547 12.556 -0.932 1.00 56.28 139 SER A CA 1
ATOM 1056 C C . SER A 1 139 ? 17.938 13.554 -1.923 1.00 56.28 139 SER A C 1
ATOM 1058 O O . SER A 1 139 ? 18.467 14.652 -2.069 1.00 56.28 139 SER A O 1
ATOM 1060 N N . GLU A 1 140 ? 16.835 13.197 -2.588 1.00 54.97 140 GLU A N 1
ATOM 1061 C CA . GLU A 1 140 ? 16.221 14.040 -3.630 1.00 54.97 140 GLU A CA 1
ATOM 1062 C C . GLU A 1 140 ? 14.855 14.623 -3.242 1.00 54.97 140 GLU A C 1
ATOM 1064 O O . GLU A 1 140 ? 14.368 15.525 -3.918 1.00 54.97 140 GLU A O 1
ATOM 1069 N N . GLY A 1 141 ? 14.255 14.174 -2.133 1.00 51.50 141 GLY A N 1
ATOM 1070 C CA . GLY A 1 141 ? 12.888 14.543 -1.772 1.00 51.50 141 GLY A CA 1
ATOM 1071 C C . GLY A 1 141 ? 11.881 13.965 -2.773 1.00 51.50 141 GLY A C 1
ATOM 1072 O O . GLY A 1 141 ? 11.743 14.426 -3.901 1.00 51.50 141 GLY A O 1
ATOM 1073 N N . SER A 1 142 ? 11.130 12.944 -2.368 1.00 56.59 142 SER A N 1
ATOM 1074 C CA . SER A 1 142 ? 10.141 12.311 -3.248 1.00 56.59 142 SER A CA 1
ATOM 1075 C C . SER A 1 142 ? 8.919 13.207 -3.468 1.00 56.59 142 SER A C 1
ATOM 1077 O O . SER A 1 142 ? 7.911 13.067 -2.781 1.00 56.59 142 SER A O 1
ATOM 1079 N N . ALA A 1 143 ? 8.960 14.115 -4.445 1.00 61.91 143 ALA A N 1
ATOM 1080 C CA . ALA A 1 143 ? 7.773 14.877 -4.864 1.00 61.91 143 ALA A CA 1
ATOM 1081 C C . ALA A 1 143 ? 6.701 13.985 -5.527 1.00 61.91 143 ALA A C 1
ATOM 1083 O O . ALA A 1 143 ? 5.537 14.358 -5.659 1.00 61.91 143 ALA A O 1
ATOM 1084 N N . LYS A 1 144 ? 7.113 12.804 -5.977 1.00 73.81 144 LYS A N 1
ATOM 1085 C CA . LYS A 1 144 ? 6.295 11.808 -6.655 1.00 73.81 144 LYS A CA 1
ATOM 1086 C C . LYS A 1 144 ? 5.749 10.818 -5.623 1.00 73.81 144 LYS A C 1
ATOM 1088 O O . LYS A 1 144 ? 6.505 10.253 -4.830 1.00 73.81 144 LYS A O 1
ATOM 1093 N N . MET A 1 145 ? 4.430 10.665 -5.612 1.00 84.56 145 MET A N 1
ATOM 1094 C CA . MET A 1 14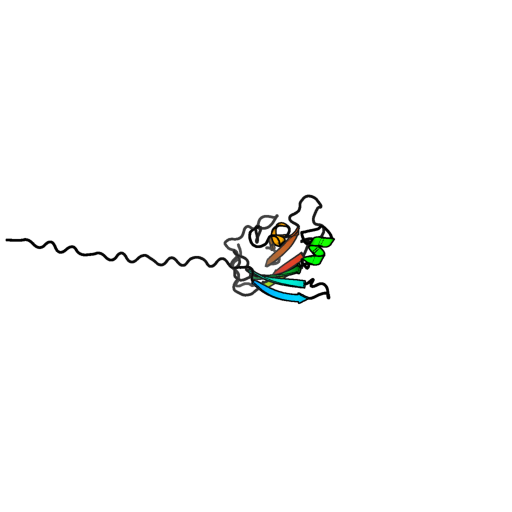5 ? 3.693 9.843 -4.656 1.00 84.56 145 MET A CA 1
ATOM 1095 C C . MET A 1 145 ? 2.473 9.211 -5.320 1.00 84.56 145 MET A C 1
ATOM 1097 O O . MET A 1 145 ? 1.938 9.743 -6.295 1.00 84.56 145 MET A O 1
ATOM 1101 N N . SER A 1 146 ? 2.017 8.101 -4.753 1.00 88.81 146 SER A N 1
ATOM 1102 C CA . SER A 1 146 ? 0.768 7.440 -5.113 1.00 88.81 146 SER A CA 1
ATOM 1103 C C . SER A 1 146 ? -0.034 7.157 -3.848 1.00 88.81 146 SER A C 1
ATOM 1105 O O . SER A 1 146 ? 0.538 6.905 -2.789 1.00 88.81 146 SER A O 1
ATOM 1107 N N . LEU A 1 147 ? -1.358 7.233 -3.934 1.00 92.75 147 LEU A N 1
ATOM 1108 C CA . LEU A 1 147 ? -2.236 7.112 -2.779 1.00 92.75 147 LEU A CA 1
ATOM 1109 C C . LEU A 1 147 ? -3.455 6.266 -3.125 1.00 92.75 147 LEU A C 1
ATOM 1111 O O . LEU A 1 147 ? -4.049 6.426 -4.189 1.00 92.75 147 LEU A O 1
ATOM 1115 N N . ALA A 1 148 ? -3.847 5.411 -2.187 1.00 95.94 148 ALA A N 1
ATOM 1116 C CA . ALA A 1 148 ? -5.094 4.669 -2.226 1.00 95.94 148 ALA A CA 1
ATOM 1117 C C . ALA A 1 148 ? -5.866 4.855 -0.921 1.00 95.94 148 ALA A C 1
ATOM 1119 O O . ALA A 1 148 ? -5.279 5.054 0.142 1.00 95.94 148 ALA A O 1
ATOM 1120 N N . THR A 1 149 ? -7.187 4.745 -0.996 1.00 97.38 149 THR A N 1
ATOM 1121 C CA . THR A 1 149 ? -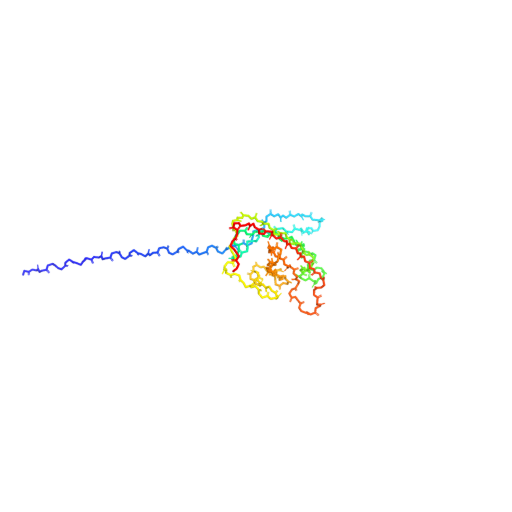8.069 4.829 0.167 1.00 97.38 149 THR A CA 1
ATOM 1122 C C . THR A 1 149 ? -8.960 3.601 0.251 1.00 97.38 149 THR A C 1
ATOM 1124 O O . THR A 1 149 ? -9.451 3.096 -0.759 1.00 97.38 149 THR A O 1
ATOM 1127 N N . VAL A 1 150 ? -9.163 3.103 1.468 1.00 97.25 150 VAL A N 1
ATOM 1128 C CA . VAL A 1 150 ? -10.065 1.989 1.757 1.00 97.25 150 VAL A CA 1
ATOM 1129 C C . VAL A 1 150 ? -11.068 2.446 2.814 1.00 97.25 150 VAL A C 1
ATOM 1131 O O . VAL A 1 150 ? -10.669 2.703 3.952 1.00 97.25 150 VAL A O 1
ATOM 1134 N N . PRO A 1 151 ? -12.360 2.577 2.465 1.00 96.31 151 PRO A N 1
ATOM 1135 C CA . PRO A 1 151 ? -13.371 2.994 3.421 1.00 96.31 151 PRO A CA 1
ATOM 1136 C C . PRO A 1 151 ? -13.644 1.891 4.444 1.00 96.31 151 PRO A C 1
ATOM 1138 O O . PRO A 1 151 ? -13.723 0.703 4.103 1.00 96.31 151 PRO A O 1
ATOM 1141 N N . LEU A 1 152 ? -13.833 2.300 5.695 1.00 94.38 152 LEU A N 1
ATOM 1142 C CA . LEU A 1 152 ? -14.339 1.431 6.744 1.00 94.38 152 LEU A CA 1
ATOM 1143 C C . LEU A 1 152 ? -15.866 1.456 6.757 1.00 94.38 152 LEU A C 1
ATOM 1145 O O . LEU A 1 152 ? -16.524 2.456 6.475 1.00 94.38 152 LEU A O 1
ATOM 1149 N N . THR A 1 153 ? -16.424 0.322 7.130 1.00 93.12 153 THR A N 1
ATOM 1150 C CA . THR A 1 153 ? -17.846 0.095 7.359 1.00 93.12 153 THR A CA 1
ATOM 1151 C C . THR A 1 153 ? -18.142 0.142 8.853 1.00 93.12 153 THR A C 1
ATOM 1153 O O . THR A 1 153 ? -17.234 0.148 9.683 1.00 93.12 153 THR A O 1
ATOM 1156 N N . GLN A 1 154 ? -19.424 0.167 9.220 1.00 88.06 154 GLN A N 1
ATOM 1157 C CA . GLN A 1 154 ? -19.827 0.169 10.629 1.00 88.06 154 GLN A CA 1
ATOM 1158 C C . GLN A 1 154 ? -19.405 -1.104 11.373 1.00 88.06 154 GLN A C 1
ATOM 1160 O O . GLN A 1 154 ? -19.155 -1.027 12.571 1.00 88.06 154 GLN A O 1
ATOM 1165 N N . ASP A 1 155 ? -19.270 -2.218 10.653 1.00 89.62 155 ASP A N 1
ATOM 1166 C CA . ASP A 1 155 ? -18.913 -3.525 11.211 1.00 89.62 155 ASP A CA 1
ATOM 1167 C C . ASP A 1 155 ? -17.406 -3.677 11.482 1.00 89.62 155 ASP A C 1
ATOM 1169 O O . ASP A 1 155 ? -16.985 -4.638 12.127 1.00 89.62 155 ASP A O 1
ATOM 1173 N N . ASP A 1 156 ? -16.583 -2.739 11.004 1.00 91.62 156 ASP A N 1
ATOM 1174 C CA . ASP A 1 156 ? -15.138 -2.777 11.213 1.00 91.62 156 ASP A CA 1
ATOM 1175 C C . ASP A 1 156 ? -14.753 -2.283 12.599 1.00 91.62 156 ASP A C 1
ATOM 1177 O O . ASP A 1 156 ? -15.284 -1.285 13.102 1.00 91.62 156 ASP A O 1
ATOM 1181 N N . LYS A 1 157 ? -13.767 -2.953 13.198 1.00 86.62 157 LYS A N 1
ATOM 1182 C CA . LYS A 1 157 ? -13.251 -2.548 14.504 1.00 86.62 157 LYS A CA 1
ATOM 1183 C C . LYS A 1 157 ? -12.320 -1.356 14.338 1.00 86.62 157 LYS A C 1
ATOM 1185 O O . LYS A 1 157 ? -11.304 -1.456 13.651 1.00 86.62 157 LYS A O 1
ATOM 1190 N N . ALA A 1 158 ? -12.684 -0.249 14.978 1.00 79.81 158 ALA A N 1
ATOM 1191 C CA . ALA A 1 158 ? -11.810 0.907 15.123 1.00 79.81 158 ALA A CA 1
ATOM 1192 C C . ALA A 1 158 ? -10.574 0.560 15.989 1.00 79.81 158 ALA A C 1
ATOM 1194 O O . ALA A 1 158 ? -10.629 -0.440 16.715 1.00 79.81 158 ALA A O 1
ATOM 1195 N N . PRO A 1 159 ? -9.482 1.343 15.886 1.00 80.44 159 PRO A N 1
ATOM 1196 C CA . PRO A 1 159 ? -8.275 1.164 16.698 1.00 80.44 159 PRO A CA 1
ATOM 1197 C C . PRO A 1 159 ? -8.536 1.242 18.205 1.00 80.44 159 PRO A C 1
ATOM 1199 O O . PRO A 1 159 ? -9.444 2.008 18.612 1.00 80.44 159 PRO A O 1
#

Radius of gyration: 23.2 Å; chains: 1; bounding box: 44×80×69 Å

pLDDT: mean 75.49, std 16.61, range [39.06, 97.38]

Sequence (159 aa):
MMRRIAAAMALAALPLTALPTAAAAEEVARVGVDWVGNDVIVEAIQDPKVSGVTCHLAYFSRSVLDRLSQGNWFEDPSNSAIQCTRTGPIDLSQIETGDDGEKVFSEGRSLIFKSLSVRRIYDAENRVLIYLAHSAELSEGSAKMSLATVPLTQDDKAP